Protein AF-A0A3G9GD94-F1 (afdb_monomer)

Foldseek 3Di:
DFFDLVLLVLLLQLLVQQLVLLVPDDDDDDWLSVVSNVLSVVVNVLSVVVNVVVVPDGGDPVSLVVLVVVLVVLVCSLPPPRNLVVQVPPWTDGPPPPDTDRSNVSSVVSSVSSCNRNVD

Mean predicted aligned error: 3.49 Å

Structure (mmCIF, N/CA/C/O backbone):
data_AF-A0A3G9GD94-F1
#
_entry.id   AF-A0A3G9GD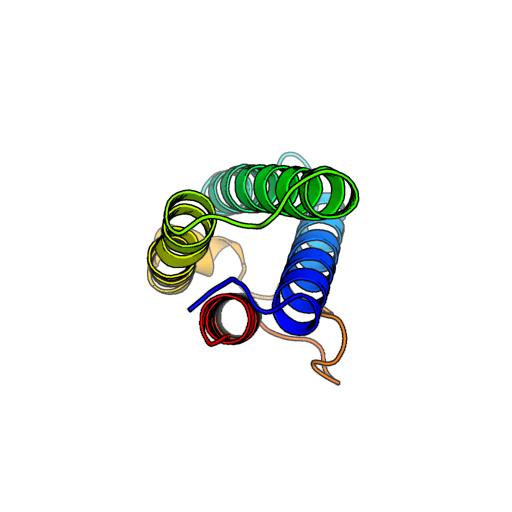94-F1
#
loop_
_atom_site.group_PDB
_atom_site.id
_atom_site.type_symbol
_atom_site.label_atom_id
_atom_site.label_alt_id
_atom_site.label_comp_id
_atom_site.label_asym_id
_atom_site.label_entity_id
_atom_site.label_seq_id
_atom_site.pdbx_PDB_ins_code
_atom_site.Cartn_x
_atom_site.Cartn_y
_atom_site.Cartn_z
_atom_site.occupancy
_atom_site.B_iso_or_equiv
_atom_site.auth_seq_id
_atom_site.auth_comp_id
_atom_site.auth_asym_id
_atom_site.auth_atom_id
_atom_site.pdbx_PDB_model_num
ATOM 1 N N . MET A 1 1 ? 21.440 -6.004 -8.099 1.00 60.47 1 MET A N 1
ATOM 2 C CA . MET A 1 1 ? 20.171 -6.709 -7.854 1.00 60.47 1 MET A CA 1
ATOM 3 C C . MET A 1 1 ? 19.067 -5.710 -8.131 1.00 60.47 1 MET A C 1
ATOM 5 O O . MET A 1 1 ? 19.151 -4.601 -7.612 1.00 60.47 1 MET A O 1
ATOM 9 N N . SER A 1 2 ? 18.194 -6.010 -9.091 1.00 81.81 2 SER A N 1
ATOM 10 C CA . SER A 1 2 ? 17.120 -5.116 -9.555 1.00 81.81 2 SER A CA 1
ATOM 11 C C . SER A 1 2 ? 15.844 -5.364 -8.746 1.00 81.81 2 SER A C 1
ATOM 13 O O . SER A 1 2 ? 15.802 -6.247 -7.903 1.00 81.81 2 SER A O 1
ATOM 15 N N . LEU A 1 3 ? 14.787 -4.583 -8.962 1.00 90.12 3 LEU A N 1
ATOM 16 C CA . LEU A 1 3 ? 13.473 -4.930 -8.412 1.00 90.12 3 LEU A CA 1
ATOM 17 C C . LEU A 1 3 ? 12.983 -6.277 -8.996 1.00 90.12 3 LEU A C 1
ATOM 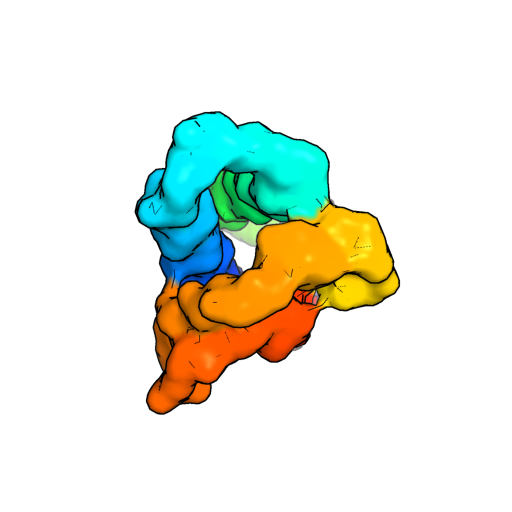19 O O . LEU A 1 3 ? 13.359 -6.647 -10.111 1.00 90.12 3 LEU A O 1
ATOM 23 N N . ASN A 1 4 ? 12.122 -6.980 -8.261 1.00 90.56 4 ASN A N 1
ATOM 24 C CA . ASN A 1 4 ? 11.378 -8.145 -8.743 1.00 90.56 4 ASN A CA 1
ATOM 25 C C . ASN A 1 4 ? 10.015 -7.681 -9.302 1.00 90.56 4 ASN A C 1
ATOM 27 O O . ASN A 1 4 ? 9.208 -7.165 -8.523 1.00 90.56 4 ASN A O 1
ATOM 31 N N . PRO A 1 5 ? 9.725 -7.866 -10.605 1.00 88.00 5 PRO A N 1
ATOM 32 C CA . PRO A 1 5 ? 8.494 -7.374 -11.227 1.00 88.00 5 PRO A CA 1
ATOM 33 C C . PRO A 1 5 ? 7.224 -8.047 -10.687 1.00 88.00 5 PRO A C 1
ATOM 35 O O . PRO A 1 5 ? 6.229 -7.363 -10.459 1.00 88.00 5 PRO A O 1
ATOM 38 N N . GLU A 1 6 ? 7.254 -9.354 -10.413 1.00 90.50 6 GLU A N 1
ATOM 39 C CA . GLU A 1 6 ? 6.098 -10.066 -9.845 1.00 90.50 6 GLU A CA 1
ATOM 40 C C . GLU A 1 6 ? 5.816 -9.592 -8.415 1.00 90.50 6 GLU A C 1
ATOM 42 O O . GLU A 1 6 ? 4.673 -9.310 -8.051 1.00 90.50 6 GLU A O 1
ATOM 47 N N . GLY A 1 7 ? 6.877 -9.424 -7.618 1.00 92.69 7 GLY A N 1
ATOM 48 C CA . GLY A 1 7 ? 6.776 -8.869 -6.270 1.00 92.69 7 GLY A CA 1
ATOM 49 C C . GLY A 1 7 ? 6.252 -7.431 -6.269 1.00 92.69 7 GLY A C 1
ATOM 50 O O . GLY A 1 7 ? 5.433 -7.074 -5.423 1.00 92.69 7 GLY A O 1
ATOM 51 N N . LEU A 1 8 ? 6.685 -6.615 -7.235 1.00 93.69 8 LEU A N 1
ATOM 52 C CA . LEU A 1 8 ? 6.242 -5.230 -7.383 1.00 93.69 8 LEU A CA 1
ATOM 53 C C . LEU A 1 8 ? 4.759 -5.143 -7.776 1.00 93.69 8 LEU A C 1
ATOM 55 O O . LEU A 1 8 ? 4.034 -4.331 -7.202 1.00 93.69 8 LEU A O 1
ATOM 59 N N . GLY A 1 9 ? 4.303 -6.004 -8.691 1.00 94.19 9 GLY A N 1
ATOM 60 C CA . GLY A 1 9 ? 2.891 -6.114 -9.066 1.00 94.19 9 GLY A CA 1
ATOM 61 C C . GLY A 1 9 ? 2.009 -6.535 -7.889 1.00 94.19 9 GLY A C 1
ATOM 62 O O . GLY A 1 9 ? 1.027 -5.867 -7.579 1.00 94.19 9 GLY A O 1
ATOM 63 N N . LEU A 1 10 ? 2.409 -7.568 -7.140 1.00 94.75 10 LEU A N 1
ATOM 64 C CA . LEU A 1 10 ? 1.666 -7.989 -5.948 1.00 94.75 10 LEU A CA 1
ATOM 65 C C . LEU A 1 10 ? 1.613 -6.888 -4.878 1.00 94.75 10 LEU A C 1
ATOM 67 O O . LEU A 1 10 ? 0.587 -6.698 -4.220 1.00 94.75 10 LEU A O 1
ATOM 71 N N . TYR A 1 11 ? 2.717 -6.162 -4.685 1.00 96.38 11 TYR A N 1
ATOM 72 C CA . TYR A 1 11 ? 2.761 -5.050 -3.741 1.00 96.38 11 TYR A CA 1
ATOM 73 C C . TYR A 1 11 ? 1.815 -3.917 -4.160 1.00 96.38 11 TYR A C 1
ATOM 75 O O . TYR A 1 11 ? 1.045 -3.431 -3.330 1.00 96.38 11 TYR A O 1
ATOM 83 N N . HIS A 1 12 ? 1.811 -3.558 -5.446 1.00 96.88 12 HIS A N 1
ATOM 84 C CA . HIS A 1 12 ? 0.866 -2.602 -6.017 1.00 96.88 12 HIS A CA 1
ATOM 85 C C . HIS A 1 12 ? -0.592 -3.005 -5.758 1.00 96.88 12 HIS A C 1
ATOM 87 O O . HIS A 1 12 ? -1.363 -2.215 -5.212 1.00 96.88 12 HIS A O 1
ATOM 93 N N . ASP A 1 13 ? -0.964 -4.240 -6.089 1.00 96.12 13 ASP A N 1
ATOM 94 C CA . ASP A 1 13 ? -2.355 -4.692 -6.003 1.00 96.12 13 ASP A CA 1
ATOM 95 C C . ASP A 1 13 ? -2.862 -4.715 -4.559 1.00 96.12 13 ASP A C 1
ATOM 97 O O . ASP A 1 13 ? -4.004 -4.347 -4.275 1.00 96.12 13 ASP A O 1
ATOM 101 N N . ARG A 1 14 ? -1.994 -5.085 -3.611 1.00 96.31 14 ARG A N 1
ATOM 102 C CA . ARG A 1 14 ? -2.316 -5.035 -2.181 1.00 96.31 14 ARG A CA 1
ATOM 103 C C . ARG A 1 14 ? -2.446 -3.604 -1.666 1.00 96.31 14 ARG A C 1
ATOM 105 O O . ARG A 1 14 ? -3.348 -3.344 -0.870 1.00 96.31 14 ARG A O 1
ATOM 112 N N . LEU A 1 15 ? -1.603 -2.673 -2.123 1.00 96.88 15 LEU A N 1
ATOM 113 C CA . LEU A 1 15 ? -1.763 -1.249 -1.805 1.00 96.88 15 LEU A CA 1
ATOM 114 C C . LEU A 1 15 ? -3.104 -0.727 -2.329 1.00 96.88 15 LEU A C 1
ATOM 116 O O . LEU A 1 15 ? -3.851 -0.104 -1.575 1.00 96.88 15 LEU A O 1
ATOM 120 N N . ALA A 1 16 ? -3.433 -1.022 -3.588 1.00 96.44 16 ALA A N 1
ATOM 121 C CA . ALA A 1 16 ? -4.680 -0.602 -4.216 1.00 96.44 16 ALA A CA 1
ATOM 122 C C . ALA A 1 16 ? -5.909 -1.143 -3.466 1.00 96.44 16 ALA A C 1
ATOM 124 O O . ALA A 1 16 ? -6.827 -0.378 -3.162 1.00 96.44 16 ALA A O 1
ATOM 125 N N . ALA A 1 17 ? -5.901 -2.428 -3.095 1.00 95.62 17 ALA A N 1
ATOM 126 C CA . ALA A 1 17 ? -6.972 -3.043 -2.313 1.00 95.62 17 ALA A CA 1
ATOM 127 C C . ALA A 1 17 ? -7.122 -2.403 -0.925 1.00 95.62 17 ALA A C 1
ATOM 129 O O . ALA A 1 17 ? -8.234 -2.078 -0.507 1.00 95.62 17 ALA A O 1
ATOM 130 N N . MET A 1 18 ? -6.010 -2.146 -0.229 1.00 95.19 18 MET A N 1
ATOM 131 C CA . MET A 1 18 ? -6.060 -1.496 1.079 1.00 95.19 18 MET A CA 1
ATOM 132 C C . MET A 1 18 ? -6.606 -0.068 0.982 1.00 95.19 18 MET A C 1
ATOM 134 O O . MET A 1 18 ? -7.412 0.346 1.810 1.00 95.19 18 MET A O 1
ATOM 138 N N . ILE A 1 19 ? -6.218 0.685 -0.048 1.00 95.19 19 ILE A N 1
ATOM 139 C CA . ILE A 1 19 ? -6.713 2.046 -0.283 1.00 95.19 19 ILE A CA 1
ATOM 140 C C . ILE A 1 19 ? -8.197 2.043 -0.655 1.00 95.19 19 ILE A C 1
ATOM 142 O O . ILE A 1 19 ? -8.925 2.926 -0.203 1.00 95.19 19 ILE A O 1
ATOM 146 N N . ALA A 1 20 ? -8.657 1.069 -1.443 1.00 93.69 20 ALA A N 1
ATOM 147 C CA . ALA A 1 20 ? -10.077 0.898 -1.739 1.00 93.69 20 ALA A CA 1
ATOM 148 C C . ALA A 1 20 ? -10.876 0.668 -0.447 1.00 93.69 20 ALA A C 1
ATOM 150 O O . ALA A 1 20 ? -11.782 1.445 -0.154 1.00 93.69 20 ALA A O 1
ATOM 151 N N . ALA A 1 21 ? -10.440 -0.274 0.396 1.00 92.62 21 ALA A N 1
ATOM 152 C CA . ALA A 1 21 ? -11.068 -0.529 1.691 1.00 92.62 21 ALA A CA 1
ATOM 153 C C . ALA A 1 21 ? -11.100 0.722 2.591 1.00 92.62 21 ALA A C 1
ATOM 155 O O . ALA A 1 21 ? -12.098 0.992 3.253 1.00 92.62 21 ALA A O 1
ATOM 156 N N . LEU A 1 22 ? -10.038 1.540 2.587 1.00 91.88 22 LEU A N 1
ATOM 157 C CA . LEU A 1 22 ? -10.006 2.806 3.332 1.00 91.88 22 LEU A CA 1
ATOM 158 C C . LEU A 1 22 ? -11.007 3.845 2.813 1.00 91.88 22 LEU A C 1
ATOM 160 O O . LEU A 1 22 ? -11.513 4.644 3.602 1.00 91.88 22 LEU A O 1
ATOM 164 N N . ARG A 1 23 ? -11.279 3.868 1.505 1.00 90.19 23 ARG A N 1
ATOM 165 C CA . ARG A 1 23 ? -12.253 4.790 0.899 1.00 90.19 23 ARG A CA 1
ATOM 166 C C . ARG A 1 23 ? -13.691 4.407 1.236 1.00 90.19 23 ARG A C 1
ATOM 168 O O . ARG A 1 23 ? -14.515 5.308 1.372 1.00 90.19 23 ARG A O 1
ATOM 175 N N . ASP A 1 24 ? -13.948 3.120 1.438 1.00 91.62 24 ASP A N 1
ATOM 176 C CA . ASP A 1 24 ? -15.269 2.597 1.797 1.00 91.62 24 ASP A CA 1
ATOM 177 C C . ASP A 1 24 ? -15.624 2.814 3.280 1.00 91.62 24 ASP A C 1
ATOM 179 O O . ASP A 1 24 ? -16.782 2.672 3.680 1.00 91.62 24 ASP A O 1
ATOM 183 N N . LEU A 1 25 ? -14.654 3.209 4.115 1.00 89.88 25 LEU A N 1
ATOM 184 C CA . LEU A 1 25 ? -14.918 3.582 5.505 1.00 89.88 25 LEU A CA 1
ATOM 185 C C . LEU A 1 25 ? -15.758 4.872 5.604 1.00 89.88 25 LEU A C 1
ATOM 187 O O . LEU A 1 25 ? -15.640 5.759 4.751 1.00 89.88 25 LEU A O 1
ATOM 191 N N . PRO A 1 26 ? -16.547 5.039 6.690 1.00 88.88 26 PRO A N 1
ATOM 192 C CA . PRO A 1 26 ? -17.303 6.263 6.936 1.00 88.88 26 PRO A CA 1
ATOM 193 C C . PRO A 1 26 ? -16.424 7.516 6.884 1.00 88.88 26 PRO A C 1
ATOM 195 O O . PRO A 1 26 ? -15.386 7.593 7.546 1.00 88.88 26 PRO A O 1
ATOM 198 N N . GLN A 1 27 ? -16.866 8.501 6.103 1.00 87.94 27 GLN A N 1
ATOM 199 C CA . GLN A 1 27 ? -16.156 9.758 5.880 1.00 87.94 27 GLN A CA 1
ATOM 200 C C . GLN A 1 27 ? -16.625 10.854 6.857 1.00 87.94 27 GLN A C 1
ATOM 202 O O . GLN A 1 27 ? -17.794 10.866 7.246 1.00 87.94 27 GLN A O 1
ATOM 207 N N . PRO A 1 28 ? -15.754 11.812 7.221 1.00 84.94 28 PRO A N 1
ATOM 208 C CA . PRO A 1 28 ? -14.364 11.938 6.783 1.00 84.94 28 PRO A CA 1
ATOM 209 C C . PRO A 1 28 ? -13.420 10.980 7.523 1.00 84.94 28 PRO A C 1
ATOM 211 O O . PRO A 1 28 ? -13.579 10.732 8.719 1.00 84.94 28 PRO A O 1
ATOM 214 N N . LEU A 1 29 ? -12.376 10.505 6.836 1.00 85.75 29 LEU A N 1
ATOM 215 C CA . LEU A 1 29 ? -11.240 9.887 7.522 1.00 85.75 29 LEU A CA 1
ATOM 216 C C . LEU A 1 29 ? -10.571 10.917 8.438 1.00 85.75 29 LEU A C 1
ATOM 218 O O . LEU A 1 29 ? -10.230 12.021 8.014 1.00 85.75 29 LEU A O 1
ATOM 222 N N . VAL A 1 30 ? -10.338 10.539 9.692 1.00 85.69 30 VAL A N 1
ATOM 223 C CA . VAL A 1 30 ? -9.664 11.379 10.688 1.00 85.69 30 VAL A CA 1
ATOM 224 C C . VAL A 1 30 ? -8.462 10.649 11.282 1.00 85.69 30 VAL A C 1
ATOM 226 O O . VAL A 1 30 ? -8.397 9.419 11.245 1.00 85.69 30 VAL A O 1
ATOM 229 N N . LYS A 1 31 ? -7.516 11.417 11.838 1.00 90.56 31 LYS A N 1
ATOM 230 C CA . LYS A 1 31 ? -6.384 10.915 12.638 1.00 90.56 31 LYS A CA 1
ATOM 231 C C . LYS A 1 31 ? -5.560 9.829 11.913 1.00 90.56 31 LYS A C 1
ATOM 233 O O . LYS A 1 31 ? -5.104 10.060 10.791 1.00 90.56 31 LYS A O 1
ATOM 238 N N . GLY A 1 32 ? -5.362 8.667 12.538 1.00 90.12 32 GLY A N 1
ATOM 239 C CA . GLY A 1 32 ? -4.587 7.540 12.036 1.00 90.12 32 GLY A CA 1
ATOM 240 C C . GLY A 1 32 ? -5.077 7.034 10.685 1.00 90.12 32 GLY A C 1
ATOM 241 O O . GLY A 1 32 ? -4.258 6.733 9.816 1.00 90.12 32 GLY A O 1
ATOM 242 N N . ARG A 1 33 ? -6.396 7.053 10.444 1.00 92.00 33 ARG A N 1
ATOM 243 C CA . ARG A 1 33 ? -6.969 6.646 9.151 1.00 92.00 33 ARG A CA 1
ATOM 244 C C . ARG A 1 33 ? -6.560 7.569 8.013 1.00 92.00 33 ARG A C 1
ATOM 246 O O . ARG A 1 33 ? -6.188 7.093 6.944 1.00 92.00 33 ARG A O 1
ATOM 253 N N . ALA A 1 34 ? -6.589 8.880 8.250 1.00 92.25 34 ALA A N 1
ATOM 254 C CA . ALA A 1 34 ? -6.155 9.868 7.265 1.00 92.25 34 ALA A CA 1
ATOM 255 C C . ALA A 1 34 ? -4.642 9.771 7.000 1.00 92.25 34 ALA A C 1
ATOM 257 O O . ALA A 1 34 ? -4.213 9.823 5.847 1.00 92.25 34 ALA A O 1
ATOM 258 N N . CYS A 1 35 ? -3.846 9.567 8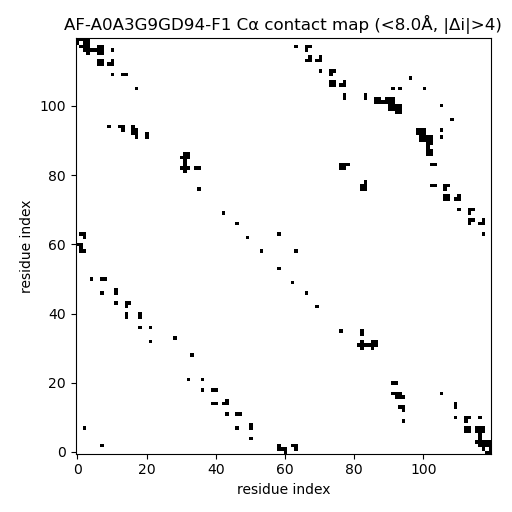.058 1.00 92.81 35 CYS A N 1
ATOM 259 C CA . CYS A 1 35 ? -2.401 9.359 7.960 1.00 92.81 35 CYS A CA 1
ATOM 260 C C . CYS A 1 35 ? -2.059 8.129 7.102 1.00 92.81 35 CYS A C 1
ATOM 262 O O . CYS A 1 35 ? -1.307 8.237 6.128 1.00 92.81 35 CYS A O 1
ATOM 264 N N . ALA A 1 36 ? -2.662 6.977 7.414 1.00 94.31 36 ALA A N 1
ATOM 265 C CA . ALA A 1 36 ? -2.468 5.742 6.664 1.00 94.31 36 ALA A CA 1
ATOM 266 C C . ALA A 1 36 ? -2.927 5.894 5.206 1.00 94.31 36 ALA A C 1
ATOM 268 O O . ALA A 1 36 ? -2.158 5.599 4.296 1.00 94.31 36 ALA A O 1
ATOM 269 N N . ALA A 1 37 ? -4.126 6.433 4.958 1.00 94.69 37 ALA A N 1
ATOM 270 C CA . ALA A 1 37 ? -4.645 6.613 3.602 1.00 94.69 37 ALA A CA 1
ATOM 271 C C . ALA A 1 37 ? -3.731 7.489 2.730 1.00 94.69 37 ALA A C 1
ATOM 273 O O . ALA A 1 37 ? -3.419 7.117 1.595 1.00 94.69 37 ALA A O 1
ATOM 274 N N . GLY A 1 38 ? -3.261 8.624 3.257 1.00 95.38 38 GLY A N 1
ATOM 275 C CA . GLY A 1 38 ? -2.340 9.508 2.539 1.00 95.38 38 GLY A CA 1
ATOM 276 C C . GLY A 1 38 ? -0.994 8.842 2.252 1.00 95.38 38 GLY A C 1
ATOM 277 O O . GLY A 1 38 ? -0.473 8.937 1.138 1.00 95.38 38 GLY A O 1
ATOM 278 N N . THR A 1 39 ? -0.463 8.116 3.235 1.00 96.19 39 THR A N 1
ATOM 279 C CA . THR A 1 39 ? 0.830 7.432 3.129 1.00 96.19 39 THR A CA 1
ATOM 280 C C . THR A 1 39 ? 0.783 6.304 2.100 1.00 96.19 39 THR A C 1
ATOM 282 O O . THR A 1 39 ? 1.590 6.293 1.170 1.00 96.19 39 THR A O 1
ATOM 285 N N . LEU A 1 40 ? -0.207 5.413 2.198 1.00 97.19 40 LEU A N 1
ATOM 286 C CA . LEU A 1 40 ? -0.379 4.294 1.269 1.00 97.19 40 LEU A CA 1
ATOM 287 C C . LEU A 1 40 ? -0.665 4.784 -0.155 1.00 97.19 40 LEU A C 1
ATOM 289 O O . LEU A 1 40 ? -0.104 4.249 -1.105 1.00 97.19 40 LEU A O 1
ATOM 293 N N . THR A 1 41 ? -1.463 5.847 -0.323 1.00 97.19 41 THR A N 1
ATOM 294 C CA . THR A 1 41 ? -1.724 6.438 -1.651 1.00 97.19 41 THR A CA 1
ATOM 295 C C . THR A 1 41 ? -0.447 6.984 -2.291 1.00 97.19 41 THR A C 1
ATOM 297 O O . THR A 1 41 ? -0.241 6.839 -3.496 1.00 97.19 41 THR A O 1
ATOM 300 N N . SER A 1 42 ? 0.428 7.612 -1.501 1.00 97.31 42 SER A N 1
ATOM 301 C CA . SER A 1 42 ? 1.728 8.091 -1.984 1.00 97.31 42 SER A CA 1
ATOM 302 C C . SER A 1 42 ? 2.619 6.933 -2.448 1.00 97.31 42 SER A C 1
ATOM 304 O O . SER A 1 42 ? 3.230 7.015 -3.514 1.00 97.31 42 SER A O 1
ATOM 306 N N . MET A 1 43 ? 2.638 5.831 -1.690 1.00 97.69 43 MET A N 1
ATOM 307 C CA . MET A 1 43 ? 3.348 4.605 -2.071 1.00 97.69 43 MET A CA 1
ATOM 308 C C . MET A 1 43 ? 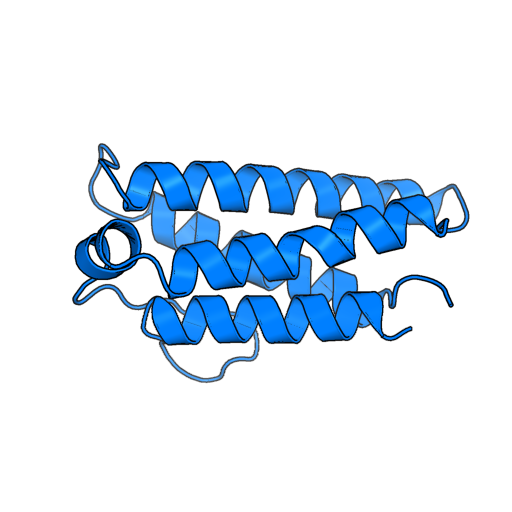2.775 4.008 -3.357 1.00 97.69 43 MET A C 1
ATOM 310 O O . MET A 1 43 ? 3.531 3.804 -4.300 1.00 97.69 43 MET A O 1
ATOM 314 N N . GLN A 1 44 ? 1.453 3.817 -3.448 1.00 97.50 44 GLN A N 1
ATOM 315 C CA . GLN A 1 44 ? 0.798 3.252 -4.635 1.00 97.50 44 GLN A CA 1
ATOM 316 C C . GLN A 1 44 ? 1.193 4.016 -5.901 1.00 97.50 44 GLN A C 1
ATOM 318 O O . GLN A 1 44 ? 1.670 3.407 -6.851 1.00 97.50 44 GLN A O 1
ATOM 323 N N . ARG A 1 45 ? 1.095 5.352 -5.890 1.00 96.94 45 ARG A N 1
ATOM 324 C CA . ARG A 1 4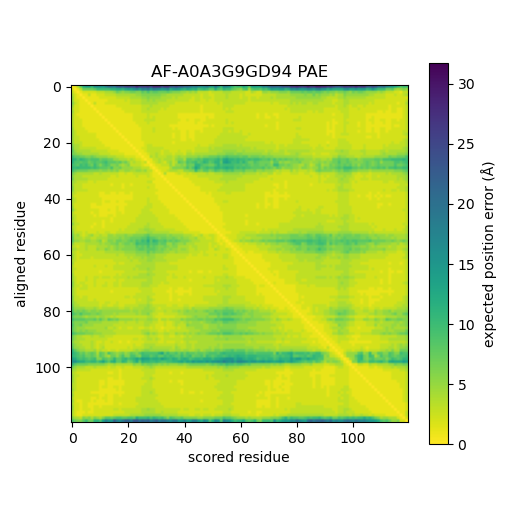5 ? 1.473 6.193 -7.040 1.00 96.94 45 ARG A CA 1
ATOM 325 C C . ARG A 1 45 ? 2.936 6.029 -7.443 1.00 96.94 45 ARG A C 1
ATOM 327 O O . ARG A 1 45 ? 3.266 6.094 -8.626 1.00 96.94 45 ARG A O 1
ATOM 334 N N 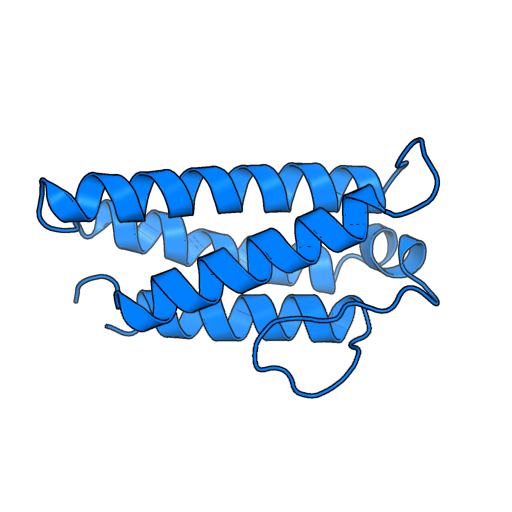. ARG A 1 46 ? 3.830 5.844 -6.467 1.00 95.75 46 ARG A N 1
ATOM 335 C CA . ARG A 1 46 ? 5.245 5.565 -6.736 1.00 95.75 46 ARG A CA 1
ATOM 336 C C . ARG A 1 46 ? 5.392 4.229 -7.459 1.00 95.75 46 ARG A C 1
ATOM 338 O O . ARG A 1 46 ? 6.096 4.174 -8.462 1.00 95.75 46 ARG A O 1
ATOM 345 N N . ILE A 1 47 ? 4.721 3.185 -6.974 1.00 96.12 47 ILE A N 1
ATOM 346 C CA . ILE A 1 47 ? 4.780 1.848 -7.572 1.00 96.12 47 ILE A CA 1
ATOM 347 C C . ILE A 1 47 ? 4.142 1.832 -8.968 1.00 96.12 47 ILE A C 1
ATOM 349 O O . ILE A 1 47 ? 4.758 1.314 -9.892 1.00 96.12 47 ILE A O 1
ATOM 353 N N . GLU A 1 48 ? 2.986 2.473 -9.160 1.00 95.50 48 GLU A N 1
ATOM 354 C CA . GLU A 1 48 ? 2.343 2.653 -10.475 1.00 95.50 48 GLU A CA 1
ATOM 355 C C . GLU A 1 48 ? 3.297 3.297 -11.487 1.00 95.50 48 GLU A C 1
ATOM 357 O O . GLU A 1 48 ? 3.449 2.817 -12.615 1.00 95.50 48 GLU A O 1
ATOM 362 N N . LYS A 1 49 ? 3.994 4.363 -11.071 1.00 94.75 49 LYS A N 1
ATOM 363 C CA . LYS A 1 49 ? 4.995 5.014 -11.915 1.00 94.75 49 LYS A CA 1
ATOM 364 C C . LYS A 1 49 ? 6.144 4.065 -12.251 1.00 94.75 49 LYS A C 1
ATOM 366 O O . LYS A 1 49 ? 6.554 4.016 -13.403 1.00 94.75 49 LYS A O 1
ATOM 371 N N . LEU A 1 50 ? 6.665 3.322 -11.275 1.00 94.38 50 LEU A N 1
ATOM 372 C CA . LEU A 1 50 ? 7.764 2.380 -11.506 1.00 94.38 50 LEU A CA 1
ATOM 373 C C . LEU A 1 50 ? 7.371 1.253 -12.463 1.00 94.38 50 LEU A C 1
ATOM 375 O O . LEU A 1 50 ? 8.172 0.899 -13.321 1.00 94.38 50 LEU A O 1
ATOM 379 N N . LEU A 1 51 ? 6.149 0.728 -12.347 1.00 93.50 51 LEU A N 1
ATOM 380 C CA . LEU A 1 51 ? 5.607 -0.271 -13.269 1.00 93.50 51 LEU A CA 1
ATOM 381 C C . LEU A 1 51 ? 5.509 0.285 -14.697 1.00 93.50 51 LEU A C 1
ATOM 383 O O . LEU A 1 51 ? 5.941 -0.378 -15.633 1.00 93.50 51 LEU A O 1
ATOM 387 N N . THR A 1 52 ? 5.036 1.525 -14.850 1.00 93.25 52 THR A N 1
ATOM 388 C CA . THR A 1 52 ? 4.964 2.207 -16.157 1.00 93.25 52 THR A CA 1
ATOM 389 C C . THR A 1 52 ? 6.358 2.458 -16.741 1.00 93.25 52 THR A C 1
ATOM 391 O O . THR A 1 52 ? 6.629 2.159 -17.901 1.00 93.25 52 THR A O 1
ATOM 394 N N . ASP A 1 53 ? 7.280 2.984 -15.931 1.00 92.38 53 ASP A N 1
ATOM 395 C CA . ASP A 1 53 ? 8.661 3.243 -16.338 1.00 92.38 53 ASP A CA 1
ATOM 396 C C . ASP A 1 53 ? 9.361 1.949 -16.788 1.00 92.38 53 ASP A C 1
ATOM 398 O O . ASP A 1 53 ? 10.186 1.983 -17.701 1.00 92.38 53 ASP A O 1
ATOM 402 N N . TRP A 1 54 ? 9.023 0.807 -16.185 1.00 89.25 54 TRP A N 1
ATOM 403 C CA . TRP A 1 54 ? 9.603 -0.493 -16.522 1.00 89.25 54 TRP A CA 1
ATOM 404 C C . TRP A 1 54 ? 9.398 -0.892 -17.980 1.00 89.25 54 TRP A C 1
ATOM 406 O O . TRP A 1 54 ? 10.271 -1.523 -18.574 1.00 89.25 54 TRP A O 1
ATOM 416 N N . GLU A 1 55 ? 8.287 -0.480 -18.588 1.00 87.88 55 GLU A N 1
ATOM 417 C CA . GLU A 1 55 ? 8.006 -0.746 -20.002 1.00 87.88 55 GLU A CA 1
ATOM 418 C C . GLU A 1 55 ? 8.987 -0.022 -20.938 1.00 87.88 55 GLU A C 1
ATOM 420 O O . GLU A 1 55 ? 9.151 -0.407 -22.095 1.00 87.88 55 GLU A O 1
ATOM 425 N N . THR A 1 56 ? 9.661 1.024 -20.446 1.00 90.94 56 THR A N 1
ATOM 426 C CA . THR A 1 56 ? 10.467 1.940 -21.267 1.00 90.94 56 THR A CA 1
ATOM 427 C C . THR A 1 56 ? 11.935 2.033 -20.850 1.00 90.94 56 THR A C 1
ATOM 429 O O . THR A 1 56 ? 12.766 2.476 -21.646 1.00 90.94 56 THR A O 1
ATOM 432 N N . ARG A 1 57 ? 12.295 1.610 -19.629 1.00 91.94 57 ARG A N 1
ATOM 433 C CA . ARG A 1 57 ? 13.676 1.631 -19.128 1.00 91.94 57 ARG A CA 1
ATOM 434 C C . ARG A 1 57 ? 13.971 0.505 -18.141 1.00 91.94 57 ARG A C 1
ATOM 436 O O . ARG A 1 57 ? 13.102 0.017 -17.427 1.00 91.94 57 ARG A O 1
ATOM 443 N N . ALA A 1 58 ? 15.255 0.171 -18.026 1.00 89.75 58 ALA A N 1
ATOM 444 C CA . ALA A 1 58 ? 15.735 -0.704 -16.965 1.00 89.75 58 ALA A CA 1
ATOM 445 C C . ALA A 1 58 ? 15.565 -0.051 -15.580 1.00 89.75 58 ALA A C 1
ATOM 447 O O . ALA A 1 58 ? 15.754 1.162 -15.409 1.00 89.75 58 ALA A O 1
ATOM 448 N N . MET A 1 59 ? 15.250 -0.875 -14.580 1.00 91.38 59 MET A N 1
ATOM 449 C CA . MET A 1 59 ? 15.216 -0.443 -13.186 1.00 91.38 59 MET A CA 1
ATOM 450 C C . MET A 1 59 ? 16.610 -0.216 -12.627 1.00 91.38 59 MET A C 1
ATOM 452 O O . MET A 1 59 ? 17.549 -0.971 -12.883 1.00 91.38 59 MET A O 1
ATOM 456 N N . THR A 1 60 ? 16.721 0.827 -11.817 1.00 91.88 60 THR A N 1
ATOM 457 C CA . THR A 1 60 ? 17.966 1.265 -11.205 1.00 91.88 60 THR A CA 1
ATOM 458 C C . THR A 1 60 ? 18.023 0.891 -9.728 1.00 91.88 60 THR A C 1
ATOM 460 O O . THR A 1 60 ? 17.021 0.602 -9.073 1.00 91.88 60 THR A O 1
ATOM 463 N N . GLU A 1 61 ? 19.224 0.973 -9.163 1.00 91.69 61 GLU A N 1
ATOM 464 C CA . GLU A 1 61 ? 19.428 0.854 -7.719 1.00 91.69 61 GLU A CA 1
ATOM 465 C C . GLU A 1 61 ? 18.703 1.964 -6.931 1.00 91.69 61 GLU A C 1
ATOM 467 O O . GLU A 1 61 ? 18.359 1.769 -5.767 1.00 91.69 61 GLU A O 1
ATOM 472 N N . VAL A 1 62 ? 18.453 3.125 -7.552 1.00 91.88 62 VAL A N 1
ATOM 473 C CA . VAL A 1 62 ? 17.674 4.210 -6.936 1.00 91.88 62 VAL A CA 1
ATOM 474 C C . VAL A 1 62 ? 16.213 3.792 -6.792 1.00 91.88 62 VAL A C 1
ATOM 476 O O . VAL A 1 62 ? 15.672 3.903 -5.695 1.00 91.88 62 VAL A O 1
ATOM 479 N N . ASP A 1 63 ? 15.617 3.219 -7.843 1.00 93.06 63 ASP A N 1
ATOM 480 C CA . ASP A 1 63 ? 14.237 2.715 -7.803 1.00 93.06 63 ASP A CA 1
ATOM 481 C C . ASP A 1 63 ? 14.079 1.652 -6.706 1.00 93.06 63 ASP A C 1
ATOM 483 O O . ASP A 1 63 ? 13.159 1.709 -5.888 1.00 93.06 63 ASP A O 1
ATOM 487 N N . ARG A 1 64 ? 15.042 0.723 -6.615 1.00 93.12 64 ARG A N 1
ATOM 488 C CA . ARG A 1 64 ? 15.068 -0.298 -5.559 1.00 93.12 64 ARG A CA 1
ATOM 489 C C . ARG A 1 64 ? 15.131 0.316 -4.163 1.00 93.12 64 ARG A C 1
ATOM 491 O O . ARG A 1 64 ? 14.399 -0.114 -3.273 1.00 93.12 64 ARG A O 1
ATOM 498 N N . LYS A 1 65 ? 15.995 1.313 -3.951 1.00 93.19 65 LYS A N 1
ATOM 499 C CA . LYS A 1 65 ? 16.119 2.013 -2.661 1.00 93.19 65 LYS A CA 1
ATOM 500 C C . LYS A 1 65 ? 14.842 2.750 -2.285 1.00 93.19 65 LYS A C 1
ATOM 502 O O . LYS A 1 65 ? 14.492 2.764 -1.107 1.00 93.19 65 LYS A O 1
ATOM 507 N N . ASP A 1 66 ? 14.149 3.332 -3.253 1.00 92.88 66 ASP A N 1
ATOM 508 C CA . ASP A 1 66 ? 12.892 4.023 -2.996 1.00 92.88 66 ASP A CA 1
ATOM 509 C C . ASP A 1 66 ? 11.789 3.055 -2.560 1.00 92.88 66 ASP A C 1
ATOM 511 O O . ASP A 1 66 ? 11.139 3.318 -1.553 1.00 92.88 66 ASP A O 1
ATOM 515 N N . VAL A 1 67 ? 11.653 1.893 -3.209 1.00 94.56 67 VAL A N 1
ATOM 516 C CA . VAL A 1 67 ? 10.719 0.840 -2.756 1.00 94.56 67 VAL A CA 1
ATOM 517 C C . VAL A 1 67 ? 11.167 0.232 -1.422 1.00 94.56 67 VAL A C 1
ATOM 519 O O . VAL A 1 67 ? 10.342 -0.100 -0.578 1.00 94.56 67 VAL A O 1
ATOM 522 N N . SER A 1 68 ? 12.475 0.098 -1.185 1.00 95.06 68 SER A N 1
ATOM 523 C CA . SER A 1 68 ? 13.039 -0.424 0.071 1.00 95.06 68 SER A CA 1
ATOM 524 C C . SER A 1 68 ? 12.643 0.417 1.291 1.00 95.06 68 SER A C 1
ATOM 526 O O . SER A 1 68 ? 12.348 -0.129 2.355 1.00 95.06 68 SER A O 1
ATOM 528 N N . ARG A 1 69 ? 12.577 1.745 1.132 1.00 94.75 69 ARG A N 1
ATOM 529 C CA . ARG A 1 69 ? 12.186 2.679 2.200 1.00 94.75 69 ARG A CA 1
ATOM 530 C C . ARG A 1 69 ? 10.742 2.502 2.652 1.00 94.75 69 ARG A C 1
ATOM 532 O O . ARG A 1 69 ? 10.466 2.732 3.829 1.00 94.75 69 ARG A O 1
ATOM 539 N N . ASP A 1 70 ? 9.855 2.057 1.763 1.00 96.00 70 ASP A N 1
ATOM 540 C CA . ASP A 1 70 ? 8.450 1.846 2.109 1.00 96.00 70 ASP A CA 1
ATOM 541 C C . ASP A 1 70 ? 8.299 0.830 3.252 1.00 96.00 70 ASP A C 1
ATOM 543 O O . ASP A 1 70 ? 7.450 1.021 4.117 1.00 96.00 70 ASP A O 1
ATOM 547 N N . GLY A 1 71 ? 9.169 -0.188 3.336 1.00 94.69 71 GLY A N 1
ATOM 548 C CA . GLY A 1 71 ? 9.123 -1.192 4.406 1.00 94.69 71 GLY A CA 1
ATOM 549 C C . GLY A 1 71 ? 9.237 -0.587 5.811 1.00 94.69 71 GLY A C 1
ATOM 550 O O . GLY A 1 71 ? 8.484 -0.950 6.714 1.00 94.69 71 GLY A O 1
ATOM 551 N N . ALA A 1 72 ? 10.116 0.404 5.998 1.00 95.00 72 ALA A N 1
ATOM 552 C CA . ALA A 1 72 ? 10.243 1.105 7.278 1.00 95.00 72 ALA A CA 1
ATOM 553 C C . ALA A 1 72 ? 8.993 1.939 7.605 1.00 95.00 72 ALA A C 1
ATOM 555 O O . ALA A 1 72 ? 8.584 2.024 8.763 1.00 95.00 72 ALA A O 1
ATOM 556 N N . THR A 1 73 ? 8.363 2.537 6.593 1.00 95.56 73 THR A N 1
ATOM 557 C CA . THR A 1 73 ? 7.128 3.306 6.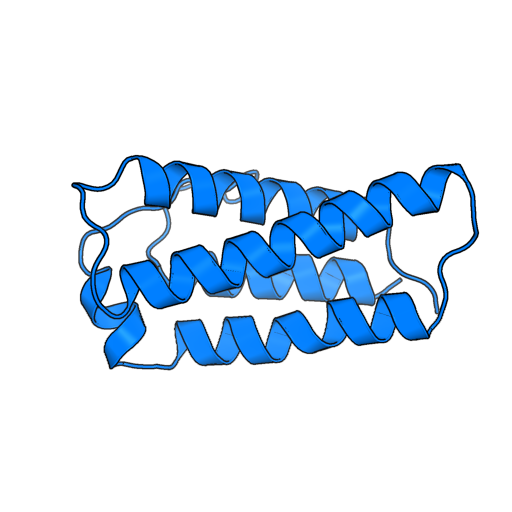770 1.00 95.56 73 THR A CA 1
ATOM 558 C C . THR A 1 73 ? 5.927 2.404 7.062 1.00 95.56 73 THR A C 1
ATOM 560 O O . THR A 1 73 ? 5.150 2.720 7.958 1.00 95.56 73 THR A O 1
ATOM 563 N N . LEU A 1 74 ? 5.797 1.261 6.385 1.00 96.62 74 LEU A N 1
ATOM 564 C CA . LEU A 1 74 ? 4.769 0.255 6.678 1.00 96.62 74 LEU A CA 1
ATOM 565 C C . LEU A 1 74 ? 4.899 -0.261 8.114 1.00 96.62 74 LEU A C 1
ATOM 567 O O . LEU A 1 74 ? 3.911 -0.326 8.846 1.00 96.62 74 LEU A O 1
ATOM 571 N N . ARG A 1 75 ? 6.132 -0.543 8.550 1.00 96.12 75 ARG A N 1
ATOM 572 C CA . ARG A 1 75 ? 6.422 -0.926 9.933 1.00 96.12 75 ARG A CA 1
ATOM 573 C C . ARG A 1 75 ? 6.008 0.152 10.931 1.00 96.12 75 ARG A C 1
ATOM 575 O O . ARG A 1 75 ? 5.351 -0.161 11.917 1.00 96.12 75 ARG A O 1
ATOM 582 N N . MET A 1 76 ? 6.344 1.412 10.657 1.00 95.25 76 MET A N 1
ATOM 583 C CA . MET A 1 76 ? 5.942 2.538 11.501 1.00 95.25 76 MET A CA 1
ATOM 584 C C . MET A 1 76 ? 4.414 2.632 11.621 1.00 95.25 76 MET A C 1
ATOM 586 O O . MET A 1 76 ? 3.910 2.722 12.734 1.00 95.25 76 MET A O 1
ATOM 590 N N . LEU A 1 77 ? 3.673 2.550 10.509 1.00 94.50 77 LEU A N 1
ATOM 591 C CA . LEU A 1 77 ? 2.204 2.580 10.537 1.00 94.50 77 LEU A CA 1
ATOM 592 C C . LEU A 1 77 ? 1.617 1.420 11.349 1.00 94.50 77 LEU A C 1
ATOM 594 O O . LEU A 1 77 ? 0.639 1.612 12.067 1.00 94.50 77 LEU A O 1
ATOM 598 N N . ARG A 1 78 ? 2.215 0.229 11.245 1.00 94.94 78 ARG A N 1
ATOM 599 C CA . ARG A 1 78 ? 1.809 -0.962 11.999 1.00 94.94 78 ARG A CA 1
ATOM 600 C C . ARG A 1 78 ? 2.029 -0.807 13.505 1.00 94.94 78 ARG A C 1
ATOM 602 O O . ARG A 1 78 ? 1.216 -1.287 14.288 1.00 94.94 78 ARG A O 1
ATOM 609 N N . GLU A 1 79 ? 3.145 -0.202 13.901 1.00 94.88 79 GLU A N 1
ATOM 610 C CA . GLU A 1 79 ? 3.602 -0.140 15.296 1.00 94.88 79 GLU A CA 1
ATOM 611 C C . GLU A 1 79 ? 3.139 1.125 16.033 1.00 94.88 79 GLU A C 1
ATOM 613 O O . GLU A 1 79 ? 3.125 1.152 17.266 1.00 94.88 79 GLU A O 1
ATOM 618 N N . ASP A 1 80 ? 2.717 2.167 15.311 1.00 93.75 80 ASP A N 1
ATOM 619 C CA . ASP A 1 80 ? 2.175 3.376 15.922 1.00 93.75 80 ASP A CA 1
ATOM 620 C C . ASP A 1 80 ? 0.785 3.110 16.518 1.00 93.75 80 ASP A C 1
ATOM 622 O O . ASP A 1 80 ? -0.224 2.982 15.816 1.00 93.75 80 ASP A O 1
ATOM 626 N N . LYS A 1 81 ? 0.736 3.083 17.855 1.00 89.81 81 LYS A N 1
ATOM 627 C CA . LYS A 1 81 ? -0.488 2.877 18.638 1.00 89.81 81 LYS A CA 1
ATOM 628 C C . LYS A 1 81 ? -1.613 3.848 18.321 1.00 89.81 81 LYS A C 1
ATOM 630 O O . LYS A 1 81 ? -2.772 3.486 18.477 1.00 89.81 81 LYS A O 1
ATOM 635 N N . TRP A 1 82 ? -1.296 5.068 17.903 1.00 87.81 82 TRP A N 1
ATOM 636 C CA . TRP A 1 82 ? -2.310 6.057 17.562 1.00 87.81 82 TRP A CA 1
ATOM 637 C C . TRP A 1 82 ? -2.884 5.809 16.173 1.00 87.81 82 TRP A C 1
ATOM 639 O O . TRP A 1 82 ? -4.033 6.155 15.925 1.00 87.81 82 TRP A O 1
ATOM 649 N N . VAL A 1 83 ? -2.104 5.190 15.285 1.00 88.38 83 VAL A N 1
ATOM 650 C CA . VAL A 1 83 ? -2.565 4.808 13.953 1.00 88.38 83 VAL A CA 1
ATOM 651 C C . VAL A 1 83 ? -3.425 3.558 14.039 1.00 88.38 83 VAL A C 1
ATOM 653 O O . VAL A 1 83 ? -4.588 3.615 13.649 1.00 88.38 83 VAL A O 1
ATOM 656 N N . PHE A 1 84 ? -2.902 2.446 14.568 1.00 86.69 84 PHE A N 1
ATOM 657 C CA . PHE A 1 84 ? -3.637 1.179 14.517 1.00 86.69 84 PHE A CA 1
ATOM 658 C C . PHE A 1 84 ? -4.882 1.162 15.415 1.00 86.69 84 PHE A C 1
ATOM 660 O O . PHE A 1 84 ? -5.844 0.475 15.078 1.00 86.69 84 PHE A O 1
ATOM 667 N N . ALA A 1 85 ? -4.910 1.921 16.520 1.00 89.62 85 ALA A N 1
ATOM 668 C CA . ALA A 1 85 ? -6.094 2.000 17.383 1.00 89.62 85 ALA A CA 1
ATOM 669 C C . ALA A 1 85 ? -7.310 2.578 16.643 1.00 89.62 85 ALA A C 1
ATOM 671 O O . ALA A 1 85 ? -8.436 2.148 16.876 1.00 89.62 85 ALA A O 1
ATOM 672 N N . ASP A 1 86 ? -7.097 3.486 15.686 1.00 91.19 86 ASP A N 1
ATOM 673 C CA . ASP A 1 86 ? -8.188 4.006 14.862 1.00 91.19 86 ASP A CA 1
ATOM 674 C C . ASP A 1 86 ? -8.751 2.944 13.894 1.00 91.19 86 ASP A C 1
ATOM 676 O O . ASP A 1 86 ? -9.786 3.175 13.270 1.00 91.19 86 ASP A O 1
ATOM 680 N N . PHE A 1 87 ? -8.122 1.776 13.758 1.00 92.19 87 PHE A N 1
ATOM 681 C CA . PHE A 1 87 ? -8.565 0.674 12.900 1.00 92.19 87 PHE A CA 1
ATOM 682 C C . PHE A 1 87 ? -9.149 -0.520 13.661 1.00 92.19 87 PHE A C 1
ATOM 684 O O . PHE A 1 87 ? -9.390 -1.568 13.060 1.00 92.19 87 PHE A O 1
ATOM 691 N N . GLU A 1 88 ? -9.401 -0.384 14.962 1.00 90.62 88 GLU A N 1
ATOM 692 C CA . GLU A 1 88 ? -10.048 -1.441 15.737 1.00 90.62 88 GLU A CA 1
ATOM 693 C C . GLU A 1 88 ? -11.407 -1.826 15.119 1.00 90.62 88 GLU A C 1
ATOM 695 O O . GLU A 1 88 ? -12.237 -0.971 14.800 1.00 90.62 88 GLU A O 1
ATOM 700 N N . GLY A 1 89 ? -11.608 -3.129 14.896 1.00 89.69 89 GLY A N 1
ATOM 701 C CA . GLY A 1 89 ? -12.814 -3.676 14.266 1.00 89.69 89 GLY A CA 1
ATOM 702 C C . GLY A 1 89 ? -12.908 -3.496 12.744 1.00 89.69 89 GLY A C 1
ATOM 703 O O . GLY A 1 89 ? -13.894 -3.933 12.156 1.00 89.69 89 GLY A O 1
ATOM 704 N N . VAL A 1 90 ? -11.911 -2.886 12.092 1.00 92.12 90 VAL A N 1
ATOM 705 C CA . VAL A 1 90 ? -11.851 -2.783 10.627 1.00 92.12 90 VAL A CA 1
ATOM 706 C C . VAL A 1 90 ? -11.139 -4.001 10.048 1.00 92.12 90 VAL A C 1
ATOM 708 O O . VAL A 1 90 ? -10.033 -4.345 10.467 1.00 92.12 90 VAL A O 1
ATOM 711 N N . ALA A 1 91 ? -11.773 -4.620 9.056 1.00 93.25 91 ALA A N 1
ATOM 712 C CA . ALA A 1 91 ? -11.247 -5.762 8.327 1.00 93.25 91 ALA A CA 1
ATOM 713 C C . ALA A 1 91 ? -10.821 -5.356 6.907 1.00 93.25 91 ALA A C 1
ATOM 715 O O . ALA A 1 91 ? -11.477 -4.533 6.269 1.00 93.25 91 ALA A O 1
ATOM 716 N N . PHE A 1 92 ? -9.726 -5.938 6.423 1.00 93.81 92 PHE A N 1
ATOM 717 C CA . PHE A 1 92 ? -9.145 -5.676 5.110 1.00 93.81 92 PHE A CA 1
ATOM 718 C C . PHE A 1 92 ? -9.016 -6.971 4.313 1.00 93.81 92 PHE A C 1
ATOM 720 O O . PHE A 1 92 ? -8.345 -7.904 4.751 1.00 93.81 92 PHE A O 1
ATOM 727 N N . ASP A 1 93 ? -9.585 -6.999 3.111 1.00 93.44 93 ASP A N 1
ATOM 728 C CA . ASP A 1 93 ? -9.455 -8.126 2.189 1.00 93.44 93 ASP A CA 1
ATOM 729 C C . ASP A 1 93 ? -8.361 -7.825 1.162 1.00 93.44 93 ASP A C 1
ATOM 731 O O . ASP A 1 93 ? -8.567 -7.091 0.194 1.00 93.44 93 ASP A O 1
ATOM 735 N N . LEU A 1 94 ? -7.162 -8.366 1.392 1.00 91.88 94 LEU A N 1
ATOM 736 C CA . LEU A 1 94 ? -6.027 -8.167 0.492 1.00 91.88 94 LEU A CA 1
ATOM 737 C C . LEU A 1 94 ? -5.886 -9.328 -0.508 1.00 91.88 94 LEU A C 1
ATOM 739 O O . LEU A 1 94 ? -6.037 -10.496 -0.129 1.00 91.88 94 LEU A O 1
ATOM 743 N N . PRO A 1 95 ? -5.520 -9.050 -1.775 1.00 88.50 95 PRO A N 1
ATOM 744 C CA . PRO A 1 95 ? -5.256 -10.077 -2.771 1.00 88.50 95 PRO A CA 1
ATOM 745 C C . PRO A 1 95 ? -4.268 -11.137 -2.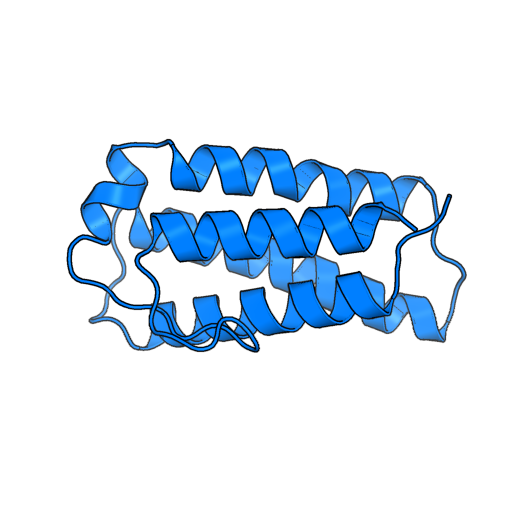273 1.00 88.50 95 PRO A C 1
ATOM 747 O O . PRO A 1 95 ? -3.184 -10.828 -1.761 1.00 88.50 95 PRO A O 1
ATOM 750 N N . GLN A 1 96 ? -4.651 -12.401 -2.471 1.00 79.25 96 GLN A N 1
ATOM 751 C CA . GLN A 1 96 ? -3.855 -13.590 -2.145 1.00 79.25 96 GLN A CA 1
ATOM 752 C C . GLN A 1 96 ? -3.536 -13.767 -0.646 1.00 79.25 96 GLN A C 1
ATOM 754 O O . GLN A 1 96 ? -2.695 -14.593 -0.307 1.00 79.25 96 GLN A O 1
ATOM 759 N N . ALA A 1 97 ? -4.193 -13.021 0.254 1.00 79.38 97 ALA A N 1
ATOM 760 C CA . ALA A 1 97 ? -4.115 -13.267 1.698 1.00 79.38 97 ALA A CA 1
ATOM 761 C C . ALA A 1 97 ? -5.028 -14.427 2.142 1.00 79.38 97 ALA A C 1
ATOM 763 O O . ALA A 1 97 ? -4.699 -15.150 3.073 1.00 79.38 97 ALA A O 1
ATOM 764 N N . GLY A 1 98 ? -6.140 -14.653 1.430 1.00 73.00 98 GLY A N 1
ATOM 765 C CA . GLY A 1 98 ? -7.044 -15.793 1.644 1.00 73.00 98 GLY A CA 1
ATOM 766 C C . GLY A 1 98 ? -8.080 -15.609 2.760 1.00 73.00 98 GLY A C 1
ATOM 767 O O . GLY A 1 98 ? -8.999 -16.418 2.865 1.00 73.00 98 GLY A O 1
ATOM 768 N N . ASN A 1 99 ? -7.973 -14.547 3.558 1.00 85.50 99 ASN A N 1
ATOM 769 C CA . ASN A 1 99 ? -8.888 -14.191 4.639 1.00 85.50 99 ASN A CA 1
ATOM 770 C C . ASN A 1 99 ? -8.923 -12.670 4.865 1.00 85.50 99 ASN A C 1
ATOM 772 O O . ASN A 1 99 ? -8.022 -11.947 4.435 1.00 85.50 99 ASN A O 1
ATOM 776 N N . SER A 1 100 ? -9.951 -12.204 5.577 1.00 91.94 100 SER A N 1
ATOM 777 C CA . SER A 1 100 ? -10.017 -10.829 6.068 1.00 91.94 100 SER A CA 1
ATOM 778 C C . SER A 1 100 ? -8.991 -10.611 7.178 1.00 91.94 100 SER A C 1
ATOM 780 O O . SER A 1 100 ? -8.903 -11.400 8.119 1.00 91.94 100 SER A O 1
ATOM 782 N N . LEU A 1 101 ? -8.227 -9.531 7.062 1.00 94.69 101 LEU A N 1
ATOM 783 C CA . LEU A 1 101 ? -7.106 -9.200 7.933 1.00 94.69 101 LEU A CA 1
ATOM 784 C C . LEU A 1 101 ? -7.441 -8.011 8.831 1.00 94.69 101 LEU A C 1
ATOM 786 O O . LEU A 1 101 ? -8.082 -7.053 8.398 1.00 94.69 101 LEU A O 1
ATOM 790 N N . SER A 1 102 ? -6.936 -8.016 10.061 1.00 95.69 102 SER A N 1
ATOM 791 C CA . SER A 1 102 ? -6.833 -6.790 10.855 1.00 95.69 102 SER A CA 1
ATOM 792 C C . SER A 1 102 ? -5.861 -5.801 10.203 1.00 95.69 102 SER A C 1
ATOM 794 O O . SER A 1 102 ? -5.030 -6.167 9.371 1.00 95.69 102 SER A O 1
ATOM 796 N N . PHE A 1 103 ? -5.897 -4.533 10.617 1.00 95.00 103 PHE A N 1
ATOM 797 C CA . PHE A 1 103 ? -4.954 -3.525 10.118 1.00 95.00 103 PHE A CA 1
ATOM 798 C C . PHE A 1 103 ? -3.482 -3.924 10.302 1.00 95.00 103 PHE A C 1
ATOM 800 O O . PHE A 1 103 ? -2.666 -3.728 9.402 1.00 95.00 103 PHE A O 1
ATOM 807 N N . VAL A 1 104 ? -3.139 -4.513 11.451 1.00 95.44 104 VAL A N 1
ATOM 808 C CA . VAL A 1 104 ? -1.766 -4.943 11.760 1.00 95.44 104 VAL A CA 1
ATOM 809 C C . VAL A 1 104 ? -1.321 -6.066 10.820 1.00 95.44 104 VAL A C 1
ATOM 811 O O . VAL A 1 104 ? -0.215 -6.016 10.279 1.00 95.44 104 VAL A O 1
ATOM 814 N N . GLU A 1 105 ? -2.190 -7.049 10.583 1.00 95.75 105 GLU A N 1
ATOM 815 C CA . GLU A 1 105 ? -1.932 -8.161 9.660 1.00 95.75 105 GLU A CA 1
ATOM 816 C C . GLU A 1 105 ? -1.868 -7.687 8.203 1.00 95.75 105 GLU A C 1
ATOM 818 O O . GLU A 1 105 ? -0.997 -8.120 7.445 1.00 95.75 105 GLU A O 1
ATOM 823 N N . ALA A 1 106 ? -2.734 -6.749 7.815 1.00 96.00 106 ALA A N 1
ATOM 824 C CA . ALA A 1 106 ? -2.726 -6.129 6.495 1.00 96.00 106 ALA A CA 1
ATOM 825 C C . ALA A 1 106 ? -1.411 -5.371 6.239 1.00 96.00 106 ALA A C 1
ATOM 827 O O . ALA A 1 106 ? -0.779 -5.562 5.199 1.00 96.00 106 ALA A O 1
ATOM 828 N N . MET A 1 107 ? -0.932 -4.590 7.214 1.00 96.38 107 MET A N 1
ATOM 829 C CA . MET A 1 107 ? 0.367 -3.909 7.127 1.00 96.38 107 MET A CA 1
ATOM 830 C C . MET A 1 107 ? 1.537 -4.892 7.045 1.00 96.38 107 MET A C 1
ATOM 832 O O . MET A 1 107 ? 2.443 -4.696 6.238 1.00 96.38 107 MET A O 1
ATOM 836 N N . ALA A 1 108 ? 1.514 -5.975 7.827 1.00 95.69 108 ALA A N 1
ATOM 837 C CA . ALA A 1 108 ? 2.529 -7.025 7.731 1.00 95.69 108 ALA A CA 1
ATOM 838 C C . ALA A 1 108 ? 2.514 -7.718 6.352 1.00 95.69 108 ALA A C 1
ATOM 840 O O . ALA A 1 108 ? 3.564 -8.031 5.794 1.00 95.69 108 ALA A O 1
ATOM 841 N N . THR A 1 109 ? 1.329 -7.897 5.768 1.00 95.44 109 THR A N 1
ATOM 842 C CA . THR A 1 109 ? 1.145 -8.477 4.429 1.00 95.44 109 THR A CA 1
ATOM 843 C C . THR A 1 109 ? 1.670 -7.554 3.322 1.00 95.44 109 THR A C 1
ATOM 845 O O . THR A 1 109 ? 2.240 -8.036 2.335 1.00 95.44 109 THR A O 1
ATOM 848 N N . LEU A 1 110 ? 1.527 -6.234 3.488 1.00 96.06 110 LEU A N 1
ATOM 849 C CA . LEU A 1 110 ? 2.162 -5.231 2.629 1.00 96.06 110 LEU A CA 1
ATOM 850 C C . LEU A 1 110 ? 3.687 -5.237 2.784 1.00 96.06 110 LEU A C 1
ATOM 852 O O . LEU A 1 110 ? 4.387 -5.239 1.776 1.00 96.06 110 LEU A O 1
ATOM 856 N N . GLU A 1 111 ? 4.206 -5.301 4.015 1.00 95.94 111 GLU A N 1
ATOM 857 C CA . GLU A 1 111 ? 5.652 -5.366 4.291 1.00 95.94 111 GLU A CA 1
ATOM 858 C C . GLU A 1 111 ? 6.279 -6.610 3.637 1.00 95.94 111 GLU A C 1
ATOM 860 O O . GLU A 1 111 ? 7.326 -6.517 3.000 1.00 95.94 111 GLU A O 1
ATOM 865 N N . ALA A 1 112 ? 5.608 -7.764 3.700 1.00 94.12 112 ALA A N 1
ATOM 866 C CA . ALA A 1 112 ? 6.062 -8.990 3.043 1.00 94.12 112 ALA A CA 1
ATOM 867 C C . ALA A 1 112 ? 6.063 -8.888 1.503 1.00 94.12 112 ALA A C 1
ATOM 869 O O . ALA A 1 112 ? 6.999 -9.355 0.845 1.00 94.12 112 ALA A O 1
ATOM 870 N N . ALA A 1 113 ? 5.039 -8.261 0.909 1.00 94.75 113 ALA A N 1
ATOM 871 C CA . ALA A 1 113 ? 4.995 -8.026 -0.537 1.00 94.75 113 ALA A CA 1
ATOM 872 C C . ALA A 1 113 ? 6.099 -7.054 -0.982 1.00 94.75 113 ALA A C 1
ATOM 874 O O . ALA A 1 113 ? 6.816 -7.323 -1.944 1.00 94.75 113 ALA A O 1
ATOM 875 N N . GLN A 1 114 ? 6.294 -5.971 -0.230 1.00 96.19 114 GLN A N 1
ATOM 876 C CA . GLN A 1 114 ? 7.369 -5.006 -0.439 1.00 96.19 114 GLN A CA 1
ATOM 877 C C . GLN A 1 114 ? 8.748 -5.681 -0.353 1.00 96.19 114 GLN A C 1
ATOM 879 O O . GLN A 1 114 ? 9.583 -5.475 -1.233 1.00 96.19 114 GLN A O 1
ATOM 884 N N . ALA A 1 115 ? 8.977 -6.534 0.651 1.00 94.88 115 ALA A N 1
ATOM 885 C CA . ALA A 1 115 ? 10.217 -7.295 0.794 1.00 94.88 115 ALA A CA 1
ATOM 886 C C . ALA A 1 115 ? 10.471 -8.200 -0.423 1.00 94.88 115 ALA A C 1
ATOM 888 O O . ALA A 1 115 ? 11.586 -8.249 -0.942 1.00 94.88 115 ALA A O 1
ATOM 889 N N . THR A 1 116 ? 9.418 -8.850 -0.929 1.00 93.69 116 THR A N 1
ATOM 890 C CA . THR A 1 116 ? 9.484 -9.659 -2.155 1.00 93.69 116 THR A CA 1
ATOM 891 C C . THR A 1 116 ? 9.871 -8.797 -3.360 1.00 93.69 116 THR A C 1
ATOM 893 O O . THR A 1 116 ? 10.767 -9.173 -4.117 1.00 93.69 116 THR A O 1
ATOM 896 N N . ALA A 1 117 ? 9.282 -7.603 -3.498 1.00 93.69 117 ALA A N 1
ATOM 897 C CA . ALA A 1 117 ? 9.581 -6.659 -4.577 1.00 93.69 117 ALA A CA 1
ATOM 898 C C . ALA A 1 117 ? 11.052 -6.199 -4.601 1.00 93.69 117 ALA A C 1
ATOM 900 O O . ALA A 1 117 ? 11.593 -5.946 -5.675 1.00 93.69 117 ALA A O 1
ATOM 901 N N . VAL A 1 118 ? 11.726 -6.112 -3.446 1.00 94.06 118 VAL A N 1
ATOM 902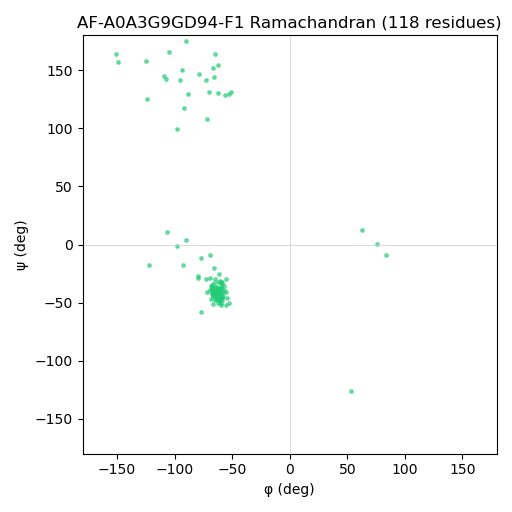 C CA . VAL A 1 118 ? 13.131 -5.653 -3.351 1.00 94.06 118 VAL A CA 1
ATOM 903 C C . VAL A 1 118 ? 14.171 -6.776 -3.276 1.00 94.06 118 VAL A C 1
ATOM 905 O O . VAL A 1 118 ? 15.366 -6.481 -3.211 1.00 94.06 118 VAL A O 1
ATOM 908 N N . SER A 1 119 ? 13.728 -8.036 -3.271 1.00 84.81 119 SER A N 1
ATOM 909 C CA . SER A 1 119 ? 14.579 -9.233 -3.145 1.00 84.81 119 SER A CA 1
ATOM 910 C C . SER A 1 119 ? 15.085 -9.821 -4.475 1.00 84.81 119 SER A C 1
ATOM 912 O O . SER A 1 119 ? 15.727 -10.870 -4.457 1.00 84.81 119 SER A O 1
ATOM 914 N N . GLY A 1 120 ? 14.791 -9.161 -5.605 1.00 64.06 120 GLY A N 1
ATOM 915 C CA . GLY A 1 120 ? 15.209 -9.565 -6.960 1.00 64.06 120 GLY A CA 1
ATOM 916 C C . GLY A 1 120 ? 16.647 -9.219 -7.341 1.00 64.06 120 GLY A C 1
ATOM 917 O O . GLY A 1 120 ? 17.344 -8.509 -6.584 1.00 64.06 120 GLY A O 1
#

Nearest PDB structures (foldseek):
  6uun-assembly1_R  TM=6.537E-01  e=4.126E+00  Homo sapiens

Radius of gyration: 14.12 Å; Cα contacts (8 Å, |Δi|>4): 146; chains: 1; bounding box: 38×28×40 Å

pLDDT: mean 92.11, std 5.6, range [60.47, 97.69]

Solvent-accessible surface area (backbone atoms only — not comparable to full-atom values): 6457 Å² total; per-residue (Å²): 116,42,58,22,69,70,26,43,50,54,29,38,53,35,41,51,37,52,48,50,57,60,66,72,45,78,78,77,68,57,71,29,49,37,52,51,49,56,51,49,51,54,50,35,55,51,46,54,49,51,61,58,46,51,82,78,43,85,76,43,68,64,58,34,50,57,56,53,51,47,42,61,52,36,49,48,52,47,67,34,66,70,32,46,60,69,37,70,93,44,74,42,70,37,78,92,64,88,54,76,22,47,58,56,55,46,33,52,53,48,36,53,26,42,51,45,13,53,69,56

Sequence (120 aa):
MSLNPEGLGLYHDRLAAMIAALRDLPQPLVKGRACAAGTLTSMQRRIEKLLTDWETRAMTEVDRKDVSRDGATLRMLREDKWVFADFEGVAFDLPQAGNSLSFVEAMATLEAAQATAVSG

Secondary structure (DSSP, 8-state):
----HHHHHHHHHHHHHHHHHHHHSSSSP-HHHHHHHHHHHHHHHHHHHHHHHHTTS---HHHHHHHHHHHHHHHHHHH-HHHHHTTTT--EE-TTT-SEE-HHHHHHHHHHHHHHHH--

Organism: NCBI:txid78587